Protein AF-W9AJW1-F1 (afdb_monomer)

Organism: NCBI:txid171693

Secondary structure (DSSP, 8-state):
---STTTT-HHHHHHHHHTTT-----HHHHHHHHHHHHHHTTS-HHHHHHTHHHHHHHTTTT-HHHHHH--HHHHHHHHHHSSS---HHHHHHHHHHHHHHHHHHHHHSSHHHHHHGGGTTS------SSGGGS-S--HHHHHHHHHHHHHHHTTS--

Mean predicted aligned error: 4.48 Å

Foldseek 3Di:
DDDCVLPPDPLSVCCVVPPPPDDDLDQQVVLLVVLLVLLPVVHDSVLSSVQSVLVCVLCVSNPLVSLQPDDLVSLVVSLVPTPHDNDSVSSVVSNLLSVLQVLVCVVQVGSSSVLCVLVVVDDDDDDDPDPVVDDPDDPSNVVSVVVSVCSNVVPPDD

Solvent-accessible surface area (backbone atoms only — not comparable to full-atom values): 9382 Å² total; per-residue (Å²): 124,83,82,68,86,39,69,88,45,65,70,43,42,50,42,52,76,74,50,57,94,55,89,78,74,53,45,46,62,52,51,41,49,56,46,49,58,64,59,24,73,97,57,54,63,67,63,45,59,76,25,44,68,34,41,30,66,66,38,65,63,36,37,48,66,64,33,42,68,59,47,74,66,52,48,50,49,40,49,73,76,34,68,50,79,79,43,69,72,59,54,51,45,44,25,54,50,23,47,26,42,55,54,45,21,73,78,52,73,30,51,36,52,59,56,35,61,78,46,77,71,48,87,86,85,80,91,68,88,49,76,91,67,61,72,97,70,48,74,65,59,53,49,53,53,51,50,59,52,40,61,67,59,71,84,79,71,134

Radius of gyration: 16.67 Å; Cα contacts (8 Å, |Δi|>4): 133; chains: 1; bounding box: 53×27×42 Å

Structure (mmCIF, N/CA/C/O backbone):
data_AF-W9AJW1-F1
#
_entry.id   AF-W9AJW1-F1
#
loop_
_atom_site.group_PDB
_atom_site.id
_atom_site.type_symbol
_atom_site.label_atom_id
_atom_site.label_alt_id
_atom_site.label_comp_id
_atom_site.label_asym_id
_atom_site.label_entity_id
_atom_site.label_seq_id
_atom_site.pdbx_PDB_ins_code
_atom_site.Cartn_x
_atom_site.Cartn_y
_atom_site.Cartn_z
_atom_site.occupancy
_atom_site.B_iso_or_equiv
_atom_site.auth_seq_id
_atom_site.auth_comp_id
_atom_site.auth_asym_id
_atom_site.auth_atom_id
_atom_site.pdbx_PDB_model_num
ATOM 1 N N . MET A 1 1 ? 19.820 -4.876 -18.081 1.00 68.31 1 MET A N 1
ATOM 2 C CA . MET A 1 1 ? 20.393 -3.710 -17.372 1.00 68.31 1 MET A CA 1
ATOM 3 C C . MET A 1 1 ? 20.233 -3.952 -15.883 1.00 68.31 1 MET A C 1
ATOM 5 O O . MET A 1 1 ? 19.229 -4.539 -15.508 1.00 68.31 1 MET A O 1
ATOM 9 N N . GLU A 1 2 ? 21.203 -3.559 -15.061 1.00 76.12 2 GLU A N 1
ATOM 10 C CA . GLU A 1 2 ? 21.049 -3.588 -13.601 1.00 76.12 2 GLU A CA 1
ATOM 11 C C . GLU A 1 2 ? 20.429 -2.261 -13.141 1.00 76.12 2 GLU A C 1
ATOM 13 O O . GLU A 1 2 ? 20.837 -1.196 -13.608 1.00 76.12 2 GLU A O 1
ATOM 18 N N . CYS A 1 3 ? 19.412 -2.318 -12.282 1.00 87.06 3 CYS A N 1
ATOM 19 C CA . CYS A 1 3 ? 18.756 -1.132 -11.737 1.00 87.06 3 CYS A CA 1
ATOM 20 C C . CYS A 1 3 ? 19.744 -0.324 -10.883 1.00 87.06 3 CYS A C 1
ATOM 22 O O . CYS A 1 3 ? 20.332 -0.881 -9.956 1.00 87.06 3 CYS A O 1
ATOM 24 N N . SER A 1 4 ? 19.907 0.986 -11.122 1.00 89.44 4 SER A N 1
ATOM 25 C CA . SER A 1 4 ? 20.846 1.791 -10.319 1.00 89.44 4 SER A CA 1
ATOM 26 C C . SER A 1 4 ? 20.235 2.312 -9.012 1.00 89.44 4 SER A C 1
ATOM 28 O O . SER A 1 4 ? 20.948 2.565 -8.037 1.00 89.44 4 SER A O 1
ATOM 30 N N . TRP A 1 5 ? 18.903 2.417 -8.958 1.00 91.06 5 TRP A N 1
ATOM 31 C CA . TRP A 1 5 ? 18.163 3.016 -7.846 1.00 91.06 5 TRP A CA 1
ATOM 32 C C . TRP A 1 5 ? 18.346 2.363 -6.460 1.00 91.06 5 TRP A C 1
ATOM 34 O O . TRP A 1 5 ? 18.221 3.092 -5.471 1.00 91.06 5 TRP A O 1
ATOM 44 N N . PRO A 1 6 ? 18.675 1.059 -6.300 1.00 91.44 6 PRO A N 1
ATOM 45 C CA . PRO A 1 6 ? 18.968 0.508 -4.974 1.00 91.44 6 PRO A CA 1
ATOM 46 C C . PRO A 1 6 ? 20.238 1.118 -4.352 1.00 91.44 6 PRO A C 1
ATOM 48 O O . PRO A 1 6 ? 20.392 1.145 -3.125 1.00 91.44 6 PRO A O 1
ATOM 51 N N . GLY A 1 7 ? 21.152 1.637 -5.184 1.00 90.75 7 GLY A N 1
ATOM 52 C CA . GLY A 1 7 ? 22.387 2.288 -4.756 1.00 90.75 7 GLY A CA 1
ATOM 53 C C . GLY A 1 7 ? 23.251 1.390 -3.865 1.00 90.75 7 GLY A C 1
ATOM 54 O O . GLY A 1 7 ? 23.417 0.201 -4.129 1.00 90.75 7 GLY A O 1
ATOM 55 N N . ASN A 1 8 ? 23.809 1.948 -2.786 1.00 91.38 8 ASN A N 1
ATOM 56 C CA . ASN A 1 8 ? 24.630 1.222 -1.799 1.00 91.38 8 ASN A CA 1
ATOM 57 C C . ASN A 1 8 ? 23.891 0.930 -0.483 1.00 91.38 8 ASN A C 1
ATOM 59 O O . ASN A 1 8 ? 24.494 0.450 0.474 1.00 91.38 8 ASN A O 1
ATOM 63 N N . ASN A 1 9 ? 22.598 1.242 -0.403 1.00 93.81 9 ASN A N 1
ATOM 64 C CA . ASN A 1 9 ? 21.826 1.016 0.809 1.00 93.81 9 ASN A CA 1
ATOM 65 C C . ASN A 1 9 ? 21.422 -0.465 0.888 1.00 93.81 9 ASN A C 1
ATOM 67 O O . ASN A 1 9 ? 20.692 -0.958 0.031 1.00 93.81 9 ASN A O 1
ATOM 71 N N . GLN A 1 10 ? 21.889 -1.172 1.920 1.00 94.88 10 GLN A N 1
ATOM 72 C CA . GLN A 1 10 ? 21.637 -2.607 2.073 1.00 94.88 10 GLN A CA 1
ATOM 73 C C . GLN A 1 10 ? 20.141 -2.942 2.149 1.00 94.88 10 GLN A C 1
ATOM 75 O O . GLN A 1 10 ? 19.710 -3.888 1.499 1.00 94.88 10 GLN A O 1
ATOM 80 N N . LEU A 1 11 ? 19.345 -2.139 2.864 1.00 95.62 11 LEU A N 1
ATOM 81 C CA . LEU A 1 11 ? 17.894 -2.329 2.967 1.00 95.62 11 LEU A CA 1
ATOM 82 C C . LEU A 1 11 ? 17.213 -2.196 1.597 1.00 95.62 11 LEU A C 1
ATOM 84 O O . LEU A 1 11 ? 16.371 -3.013 1.243 1.00 95.62 11 LEU A O 1
ATOM 88 N N . MET A 1 12 ? 17.619 -1.202 0.803 1.00 96.69 12 MET A N 1
ATOM 89 C CA . MET A 1 12 ? 17.100 -1.012 -0.558 1.00 96.69 12 MET A CA 1
ATOM 90 C C . MET A 1 12 ? 17.496 -2.158 -1.494 1.00 96.69 12 MET A C 1
ATOM 92 O O . MET A 1 12 ? 16.683 -2.572 -2.313 1.00 96.69 12 MET A O 1
ATOM 96 N N . ARG A 1 13 ? 18.724 -2.682 -1.376 1.00 96.06 13 ARG A N 1
ATOM 97 C CA . ARG A 1 13 ? 19.192 -3.825 -2.177 1.00 96.06 13 ARG A CA 1
ATOM 98 C C . ARG A 1 13 ? 18.450 -5.112 -1.841 1.00 96.06 13 ARG A C 1
ATOM 100 O O . ARG A 1 13 ? 18.083 -5.835 -2.757 1.00 96.06 13 ARG A O 1
ATOM 107 N N . MET A 1 14 ? 18.222 -5.382 -0.556 1.00 96.12 14 MET A N 1
ATOM 108 C CA . MET A 1 14 ? 17.429 -6.537 -0.126 1.00 96.12 14 MET A CA 1
ATOM 109 C C . MET A 1 14 ? 16.008 -6.443 -0.682 1.00 96.12 14 MET A C 1
ATOM 111 O O . MET A 1 14 ? 15.575 -7.352 -1.377 1.00 96.12 14 MET A O 1
ATOM 115 N N . TYR A 1 15 ? 15.345 -5.296 -0.499 1.00 97.06 15 TYR A N 1
ATOM 116 C CA . TYR A 1 15 ? 14.022 -5.054 -1.077 1.00 97.06 15 TYR A CA 1
ATOM 117 C C . TYR A 1 15 ? 14.008 -5.227 -2.606 1.00 97.06 15 TYR A C 1
ATOM 119 O O . TYR A 1 15 ? 13.143 -5.913 -3.138 1.00 97.06 15 TYR A O 1
ATOM 127 N N . HIS A 1 16 ? 14.980 -4.657 -3.327 1.00 96.25 16 HIS A N 1
ATOM 128 C CA . HIS A 1 16 ? 15.087 -4.817 -4.782 1.00 96.25 16 HIS A CA 1
ATOM 129 C C . HIS A 1 16 ? 15.213 -6.285 -5.209 1.00 96.25 16 HIS A C 1
ATOM 131 O O . HIS A 1 16 ? 14.572 -6.698 -6.167 1.00 96.25 16 HIS A O 1
ATOM 137 N N . ASN A 1 17 ? 16.056 -7.055 -4.521 1.00 94.75 17 ASN A N 1
ATOM 138 C CA . ASN A 1 17 ? 16.390 -8.416 -4.928 1.00 94.75 17 ASN A CA 1
ATOM 139 C C . ASN A 1 17 ? 15.322 -9.444 -4.540 1.00 94.75 17 ASN A C 1
ATOM 141 O O . ASN A 1 17 ? 15.198 -10.462 -5.215 1.00 94.75 17 ASN A O 1
ATOM 145 N N . GLU A 1 18 ? 14.615 -9.213 -3.434 1.00 96.00 18 GLU A N 1
ATOM 146 C CA . GLU A 1 18 ? 13.731 -10.211 -2.821 1.00 96.00 18 GLU A CA 1
ATOM 147 C C . GLU A 1 18 ? 12.243 -9.875 -2.973 1.00 96.00 18 GLU A C 1
ATOM 149 O O . GLU A 1 18 ? 11.413 -10.777 -2.896 1.00 96.00 18 GLU A O 1
ATOM 154 N N . GLU A 1 19 ? 11.892 -8.605 -3.195 1.00 96.69 19 GLU A N 1
ATOM 155 C CA . GLU A 1 19 ? 10.498 -8.144 -3.155 1.00 96.69 19 GLU A CA 1
ATOM 156 C C . GLU A 1 19 ? 10.080 -7.342 -4.395 1.00 96.69 19 GLU A C 1
ATOM 158 O O . GLU A 1 19 ? 8.979 -7.523 -4.918 1.00 96.69 19 GLU A O 1
ATOM 163 N N . TRP A 1 20 ? 10.935 -6.444 -4.890 1.00 95.38 20 TRP A N 1
ATOM 164 C CA . TRP A 1 20 ? 10.562 -5.546 -5.980 1.00 95.38 20 TRP A CA 1
ATOM 165 C C . TRP A 1 20 ? 10.317 -6.310 -7.285 1.00 95.38 20 TRP A C 1
ATOM 167 O O . TRP A 1 20 ? 11.164 -7.066 -7.753 1.00 95.38 20 TRP A O 1
ATOM 177 N N . CYS A 1 21 ? 9.144 -6.086 -7.884 1.00 93.44 21 CYS A N 1
ATOM 178 C CA . CYS A 1 21 ? 8.669 -6.792 -9.078 1.00 93.44 21 CYS A CA 1
ATOM 179 C C . CYS A 1 21 ? 8.546 -8.322 -8.934 1.00 93.44 21 CYS A C 1
ATOM 181 O O . CYS A 1 21 ? 8.363 -8.998 -9.946 1.00 93.44 21 CYS A O 1
ATOM 183 N N . VAL A 1 22 ? 8.572 -8.873 -7.714 1.00 96.12 22 VAL A N 1
ATOM 184 C CA . VAL A 1 22 ? 8.228 -10.279 -7.472 1.00 96.12 22 VAL A CA 1
ATOM 185 C C . VAL A 1 22 ? 6.698 -10.417 -7.452 1.00 96.12 22 VAL A C 1
ATOM 187 O O . VAL A 1 22 ? 6.043 -9.786 -6.619 1.00 96.12 22 VAL A O 1
ATOM 190 N N . PRO A 1 23 ? 6.091 -11.204 -8.363 1.00 96.50 23 PRO A N 1
ATOM 191 C CA . PRO A 1 23 ? 4.646 -11.405 -8.391 1.00 96.50 23 PRO A CA 1
ATOM 192 C C . PRO A 1 23 ? 4.094 -11.935 -7.068 1.00 96.50 23 PRO A C 1
ATOM 194 O O . PRO A 1 23 ? 4.635 -12.873 -6.487 1.00 96.50 23 PRO A O 1
ATOM 197 N N . THR A 1 24 ? 2.969 -11.378 -6.629 1.00 97.00 24 THR A N 1
ATOM 198 C CA . THR A 1 24 ? 2.274 -11.812 -5.415 1.00 97.00 24 THR A CA 1
ATOM 199 C C . THR A 1 24 ? 0.763 -11.734 -5.591 1.00 97.00 24 THR A C 1
ATOM 201 O O . THR A 1 24 ? 0.238 -10.856 -6.284 1.00 97.00 24 THR A O 1
ATOM 204 N N . THR A 1 25 ? 0.059 -12.663 -4.948 1.00 97.25 25 THR A N 1
ATOM 205 C CA . THR A 1 25 ? -1.405 -12.683 -4.860 1.00 97.25 25 THR A CA 1
ATOM 206 C C . THR A 1 25 ? -1.913 -12.518 -3.426 1.00 97.25 25 THR A C 1
ATOM 208 O O . THR A 1 25 ? -3.082 -12.774 -3.153 1.00 97.25 25 THR A O 1
ATOM 211 N N . ASP A 1 26 ? -1.038 -12.128 -2.497 1.00 98.12 26 ASP A N 1
ATOM 212 C CA . ASP A 1 26 ? -1.389 -11.895 -1.097 1.00 98.12 26 ASP A CA 1
ATOM 213 C C . ASP A 1 26 ? -2.002 -10.497 -0.920 1.00 98.12 26 ASP A C 1
ATOM 215 O O . ASP A 1 26 ? -1.305 -9.483 -0.982 1.00 98.12 26 ASP A O 1
ATOM 219 N N . ASP A 1 27 ? -3.316 -10.445 -0.688 1.00 98.00 27 ASP A N 1
ATOM 220 C CA . ASP A 1 27 ? -4.077 -9.208 -0.471 1.00 98.00 27 ASP A CA 1
ATOM 221 C C . ASP A 1 27 ? -3.492 -8.322 0.634 1.00 98.00 27 ASP A C 1
ATOM 223 O O . ASP A 1 27 ? -3.490 -7.096 0.504 1.00 98.00 27 ASP A O 1
ATOM 227 N N . GLN A 1 28 ? -3.007 -8.925 1.721 1.00 98.06 28 GLN A N 1
ATOM 228 C CA . GLN A 1 28 ? -2.513 -8.193 2.881 1.00 98.06 28 GLN A CA 1
ATOM 229 C C . GLN A 1 28 ? -1.160 -7.553 2.575 1.00 98.06 28 GLN A C 1
ATOM 231 O O . GLN A 1 28 ? -0.963 -6.371 2.858 1.00 98.06 28 GLN A O 1
ATOM 236 N N . TYR A 1 29 ? -0.272 -8.288 1.903 1.00 98.31 29 TYR A N 1
ATOM 237 C CA . TYR A 1 29 ? 0.992 -7.741 1.410 1.00 98.31 29 TYR A CA 1
ATOM 238 C C . TYR A 1 29 ? 0.770 -6.642 0.357 1.00 98.31 29 TYR A C 1
ATOM 240 O O . TYR A 1 29 ? 1.400 -5.587 0.404 1.00 98.31 29 TYR A O 1
ATOM 248 N N . ILE A 1 30 ? -0.163 -6.838 -0.579 1.00 98.38 30 ILE A N 1
ATOM 249 C CA . ILE A 1 30 ? -0.504 -5.820 -1.585 1.00 98.38 30 ILE A CA 1
ATOM 250 C C . ILE A 1 30 ? -1.043 -4.551 -0.901 1.00 98.38 30 ILE A C 1
ATOM 252 O O . ILE A 1 30 ? -0.669 -3.436 -1.275 1.00 98.38 30 ILE A O 1
ATOM 256 N N . PHE A 1 31 ? -1.899 -4.695 0.116 1.00 98.50 31 PHE A N 1
ATOM 257 C CA . PHE A 1 31 ? -2.423 -3.570 0.892 1.00 98.50 31 PHE A CA 1
ATOM 258 C C . PHE A 1 31 ? -1.335 -2.853 1.712 1.00 98.50 31 PHE A C 1
ATOM 260 O O . PHE A 1 31 ? -1.318 -1.617 1.769 1.00 98.50 31 PHE A O 1
ATOM 267 N N . GLU A 1 32 ? -0.398 -3.604 2.295 1.00 98.50 32 GLU A N 1
ATOM 268 C CA . GLU A 1 32 ? 0.810 -3.068 2.926 1.00 98.50 32 GLU A CA 1
ATOM 269 C C . GLU A 1 32 ? 1.594 -2.192 1.942 1.00 98.50 32 GLU A C 1
ATOM 271 O O . GLU A 1 32 ? 1.862 -1.022 2.232 1.00 98.50 32 GLU A O 1
ATOM 276 N N . MET A 1 33 ? 1.892 -2.710 0.751 1.00 98.06 33 MET A N 1
ATOM 277 C CA . MET A 1 33 ? 2.651 -1.978 -0.262 1.00 98.06 33 MET A CA 1
ATOM 278 C C . MET A 1 33 ? 1.914 -0.724 -0.738 1.00 98.06 33 MET A C 1
ATOM 280 O O . MET A 1 33 ? 2.502 0.356 -0.737 1.00 98.06 33 MET A O 1
ATOM 284 N N . LEU A 1 34 ? 0.612 -0.813 -1.034 1.00 96.88 34 LEU A N 1
ATOM 285 C CA . LEU A 1 34 ? -0.214 0.351 -1.384 1.00 96.88 34 LEU A CA 1
ATOM 286 C C . LEU A 1 34 ? -0.148 1.445 -0.306 1.00 96.88 34 LEU A C 1
ATOM 288 O O . LEU A 1 34 ? -0.058 2.638 -0.611 1.00 96.88 34 LEU A O 1
ATOM 292 N N . THR A 1 35 ? -0.189 1.040 0.963 1.00 97.25 35 THR A N 1
ATOM 293 C CA . THR A 1 35 ? -0.112 1.958 2.099 1.00 97.25 35 THR A CA 1
ATOM 294 C C . THR A 1 35 ? 1.251 2.644 2.184 1.00 97.25 35 THR A C 1
ATOM 296 O O . THR A 1 35 ? 1.322 3.865 2.363 1.00 97.25 35 THR A O 1
ATOM 299 N N . LEU A 1 36 ? 2.339 1.884 2.048 1.00 97.94 36 LEU A N 1
ATOM 300 C CA . LEU A 1 36 ? 3.701 2.412 2.122 1.00 97.94 36 LEU A CA 1
ATOM 301 C C . LEU A 1 36 ? 4.014 3.348 0.943 1.00 97.94 36 LEU A C 1
ATOM 303 O O . LEU A 1 36 ? 4.576 4.423 1.160 1.00 97.94 36 LEU A O 1
ATOM 307 N N . GLU A 1 37 ? 3.572 3.010 -0.269 1.00 96.00 37 GLU A N 1
ATOM 308 C CA . GLU A 1 37 ? 3.680 3.861 -1.465 1.00 96.00 37 GLU A CA 1
ATOM 309 C C . GLU A 1 37 ? 2.945 5.199 -1.270 1.00 96.00 37 GL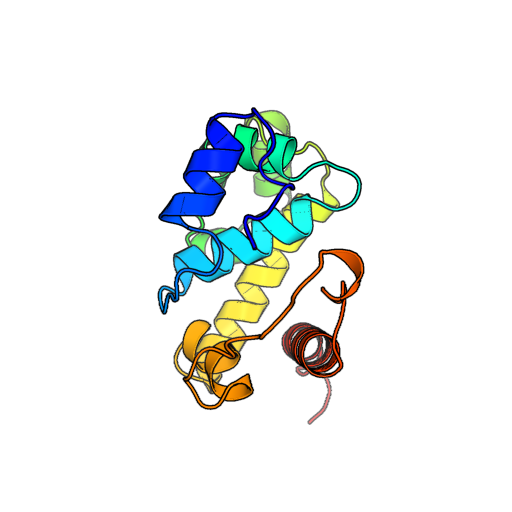U A C 1
ATOM 311 O O . GLU A 1 37 ? 3.500 6.277 -1.498 1.00 96.00 37 GLU A O 1
ATOM 316 N N . GLY A 1 38 ? 1.729 5.175 -0.711 1.00 93.94 38 GLY A N 1
ATOM 317 C CA . GLY A 1 38 ? 1.014 6.402 -0.334 1.00 93.94 38 GLY A CA 1
ATOM 318 C C . GLY A 1 38 ? 1.767 7.238 0.711 1.00 93.94 38 GLY A C 1
ATOM 319 O O . GLY A 1 38 ? 1.760 8.477 0.683 1.00 93.94 38 GLY A O 1
ATOM 320 N N . ALA A 1 39 ? 2.485 6.579 1.621 1.00 94.19 39 ALA A N 1
ATOM 321 C CA . ALA A 1 39 ? 3.295 7.250 2.623 1.00 94.19 39 ALA A CA 1
ATOM 322 C C . ALA A 1 39 ? 4.573 7.890 2.042 1.00 94.19 39 ALA A C 1
ATOM 324 O O . ALA A 1 39 ? 5.085 8.844 2.642 1.00 94.19 39 ALA A O 1
ATOM 325 N N . GLN A 1 40 ? 5.046 7.449 0.871 1.00 94.81 40 GLN A N 1
ATOM 326 C CA . GLN A 1 40 ? 6.247 7.965 0.208 1.00 94.81 40 GLN A CA 1
ATOM 327 C C . GLN A 1 40 ? 6.112 9.414 -0.267 1.00 94.81 40 GLN A C 1
ATOM 329 O O . GLN A 1 40 ? 7.126 10.091 -0.377 1.00 94.81 40 GLN A O 1
ATOM 334 N N . ALA A 1 41 ? 4.907 9.946 -0.503 1.00 91.94 41 ALA A N 1
ATOM 335 C CA . ALA A 1 41 ? 4.738 11.302 -1.042 1.00 91.94 41 ALA A CA 1
ATOM 336 C C . ALA A 1 41 ? 5.578 12.358 -0.279 1.00 91.94 41 ALA A C 1
ATOM 338 O O . ALA A 1 41 ? 5.331 12.621 0.904 1.00 91.94 41 ALA A O 1
ATOM 339 N N . GLY A 1 42 ? 6.579 12.940 -0.953 1.00 92.38 42 GLY A N 1
ATOM 340 C CA . GLY A 1 42 ? 7.527 13.911 -0.384 1.00 92.38 42 GLY A CA 1
ATOM 341 C C . GLY A 1 42 ? 8.720 13.325 0.393 1.00 92.38 42 GLY A C 1
ATOM 342 O O . GLY A 1 42 ? 9.399 14.069 1.094 1.00 92.38 42 GLY A O 1
ATOM 343 N N . LEU A 1 43 ? 8.975 12.017 0.307 1.00 94.50 43 LEU A N 1
ATOM 344 C CA . LEU A 1 43 ? 10.041 11.284 1.001 1.00 94.50 43 LEU A CA 1
ATOM 345 C C . LEU A 1 43 ? 10.746 10.308 0.043 1.00 94.50 43 LEU A C 1
ATOM 347 O O . LEU A 1 43 ? 10.221 9.955 -1.012 1.00 94.50 43 LEU A O 1
ATOM 351 N N . SER A 1 44 ? 11.935 9.833 0.422 1.00 95.50 44 SER A N 1
ATOM 352 C CA . SER A 1 44 ? 12.577 8.716 -0.278 1.00 95.50 44 SER A CA 1
ATOM 353 C C . SER A 1 44 ? 11.959 7.378 0.138 1.00 95.50 44 SER A C 1
ATOM 355 O O . SER A 1 44 ? 11.567 7.197 1.295 1.00 95.50 44 SER A O 1
ATOM 357 N N . TRP A 1 45 ? 11.951 6.401 -0.773 1.00 96.44 45 TRP A N 1
ATOM 358 C CA . TRP A 1 45 ? 11.509 5.037 -0.462 1.00 96.44 45 TRP A CA 1
ATOM 359 C C . TRP A 1 45 ? 12.319 4.404 0.680 1.00 96.44 45 TRP A C 1
ATOM 361 O O . TRP A 1 45 ? 11.762 3.756 1.558 1.00 96.44 45 TRP A O 1
ATOM 371 N N . SER A 1 46 ? 13.621 4.699 0.763 1.00 96.62 46 SER A N 1
ATOM 372 C CA . SER A 1 46 ? 14.484 4.246 1.862 1.00 9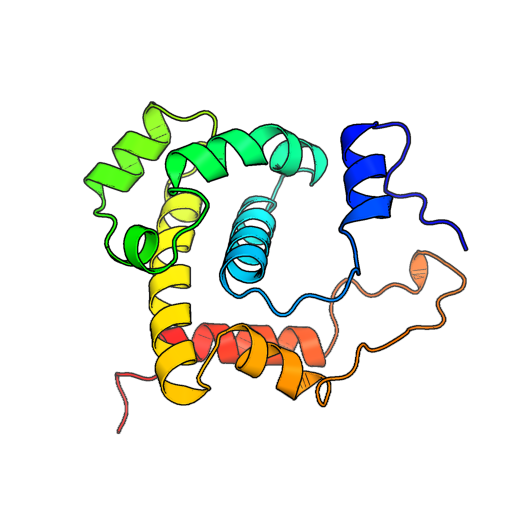6.62 46 SER A CA 1
ATOM 373 C C . SER A 1 46 ? 14.012 4.716 3.245 1.00 96.62 46 SER A C 1
ATOM 375 O O . SER A 1 46 ? 14.108 3.958 4.210 1.00 96.62 46 SER A O 1
ATOM 377 N N . ILE A 1 47 ? 13.463 5.935 3.356 1.00 96.38 47 ILE A N 1
ATOM 378 C CA . ILE A 1 47 ? 12.875 6.434 4.607 1.00 96.38 47 ILE A CA 1
ATOM 379 C C . ILE A 1 47 ? 11.611 5.642 4.944 1.00 96.38 47 ILE A C 1
ATOM 381 O O . ILE A 1 47 ? 11.418 5.277 6.104 1.00 96.38 47 ILE A O 1
ATOM 385 N N . VAL A 1 48 ? 10.767 5.351 3.952 1.00 97.56 48 VAL A N 1
ATOM 386 C CA . VAL A 1 48 ? 9.537 4.572 4.148 1.00 97.56 48 VAL A CA 1
ATOM 387 C C . VAL A 1 48 ? 9.866 3.143 4.580 1.00 97.56 48 VAL A C 1
ATOM 389 O O . VAL A 1 48 ? 9.392 2.711 5.630 1.00 97.56 48 VAL A O 1
ATOM 392 N N . LEU A 1 49 ? 10.750 2.451 3.853 1.00 97.31 49 LEU A N 1
ATOM 393 C CA . LEU A 1 49 ? 11.194 1.096 4.188 1.00 97.31 49 LEU A CA 1
ATOM 394 C C . LEU A 1 49 ? 11.809 1.017 5.587 1.00 97.31 49 LEU A C 1
ATOM 396 O O . LEU A 1 49 ? 11.492 0.097 6.335 1.00 97.31 49 LEU A O 1
ATOM 400 N N . SER A 1 50 ? 12.614 2.007 5.995 1.00 97.50 50 SER A N 1
ATOM 401 C CA . SER A 1 50 ? 13.192 2.041 7.351 1.00 97.50 50 SER A CA 1
ATOM 402 C C . SER A 1 50 ? 12.141 2.074 8.473 1.00 97.50 50 SER A C 1
ATOM 404 O O . SER A 1 50 ? 12.447 1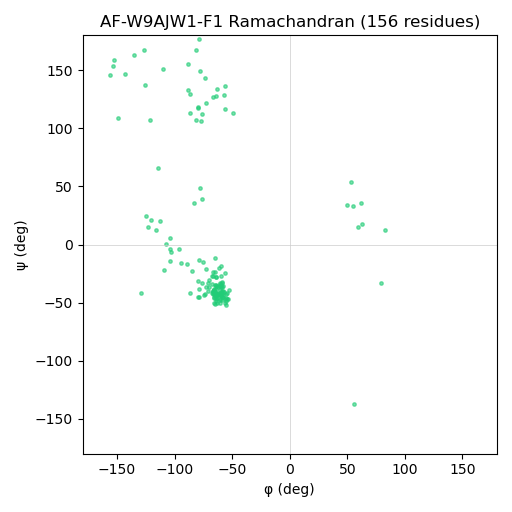.766 9.623 1.00 97.50 50 SER A O 1
ATOM 406 N N . LYS A 1 51 ? 10.896 2.447 8.149 1.00 97.94 51 LYS A N 1
ATOM 407 C CA . LYS A 1 51 ? 9.762 2.520 9.077 1.00 97.94 51 LYS A CA 1
ATOM 408 C C . LYS A 1 51 ? 8.776 1.366 8.915 1.00 97.94 51 LYS A C 1
ATOM 410 O O . LYS A 1 51 ? 7.832 1.297 9.699 1.00 97.94 51 LYS A O 1
ATOM 415 N N . ARG A 1 52 ? 8.971 0.471 7.944 1.00 98.38 52 ARG A N 1
ATOM 416 C CA . ARG A 1 52 ? 8.027 -0.601 7.600 1.00 98.38 52 ARG A CA 1
ATOM 417 C C . ARG A 1 52 ? 7.641 -1.457 8.806 1.00 98.38 52 ARG A C 1
ATOM 419 O O . ARG A 1 52 ? 6.459 -1.603 9.082 1.00 98.38 52 ARG A O 1
ATOM 426 N N . GLU A 1 53 ? 8.614 -1.891 9.605 1.00 98.31 53 GLU A N 1
ATOM 427 C CA . GLU A 1 53 ? 8.359 -2.666 10.831 1.00 98.31 53 GLU A CA 1
ATOM 428 C C . GLU A 1 53 ? 7.494 -1.893 11.850 1.00 98.31 53 GLU A C 1
ATOM 430 O O . GLU A 1 53 ? 6.644 -2.458 12.539 1.00 98.31 53 GLU A O 1
ATOM 435 N N . ALA A 1 54 ? 7.668 -0.571 11.942 1.00 98.50 54 ALA A N 1
ATOM 436 C CA . ALA A 1 54 ? 6.849 0.263 12.817 1.00 98.50 54 ALA A CA 1
ATOM 437 C C . ALA A 1 54 ? 5.404 0.378 12.309 1.00 98.50 54 ALA A C 1
ATOM 439 O O . ALA A 1 54 ? 4.485 0.393 13.125 1.00 98.50 54 ALA A O 1
ATOM 440 N N . TYR A 1 55 ? 5.203 0.430 10.987 1.00 98.56 55 TYR A N 1
ATOM 441 C CA . TYR A 1 55 ? 3.871 0.350 10.386 1.00 98.56 55 TYR A CA 1
ATOM 442 C C . TYR A 1 55 ? 3.230 -1.019 10.623 1.00 98.56 55 TYR A C 1
ATOM 444 O O . TYR A 1 55 ? 2.085 -1.068 11.057 1.00 98.56 55 TYR A O 1
ATOM 452 N N . GLN A 1 56 ? 3.972 -2.113 10.430 1.00 98.62 56 GLN A N 1
ATOM 453 C CA . GLN A 1 56 ? 3.487 -3.469 10.705 1.00 98.62 56 GLN A CA 1
ATOM 454 C C . GLN A 1 56 ? 2.984 -3.587 12.149 1.00 98.62 56 GLN 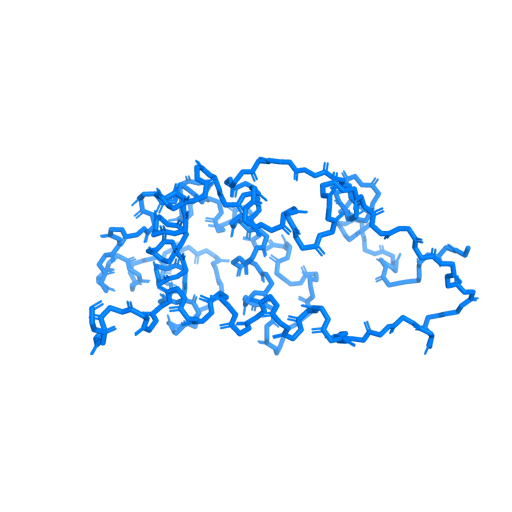A C 1
ATOM 456 O O . GLN A 1 56 ? 1.863 -4.024 12.379 1.00 98.62 56 GLN A O 1
ATOM 461 N N . LYS A 1 57 ? 3.740 -3.087 13.132 1.00 98.62 57 LYS A N 1
ATOM 462 C CA . LYS A 1 57 ? 3.284 -3.058 14.533 1.00 98.62 57 LYS A CA 1
ATOM 463 C C . LYS A 1 57 ? 2.053 -2.169 14.736 1.00 98.62 57 LYS A C 1
ATOM 465 O O . LYS A 1 57 ? 1.114 -2.583 15.405 1.00 98.62 57 LYS A O 1
ATOM 470 N N . ALA A 1 58 ? 2.046 -0.966 14.159 1.00 98.44 58 ALA A N 1
ATOM 471 C CA . ALA A 1 58 ? 0.957 0.001 14.319 1.00 98.44 58 ALA A CA 1
ATOM 472 C C . ALA A 1 58 ? -0.378 -0.472 13.727 1.00 98.44 58 ALA A C 1
ATOM 474 O O . ALA A 1 58 ? -1.437 -0.162 14.264 1.00 98.44 58 ALA A O 1
ATOM 475 N N . PHE A 1 59 ? -0.313 -1.205 12.618 1.00 98.56 59 PHE A N 1
ATOM 476 C CA . PHE A 1 59 ? -1.465 -1.600 11.812 1.00 98.56 59 PHE A CA 1
ATOM 477 C C . PHE A 1 59 ? -1.732 -3.106 11.854 1.00 98.56 59 PHE A C 1
ATOM 479 O O . PHE A 1 59 ? -2.391 -3.632 10.965 1.00 98.56 59 PHE A O 1
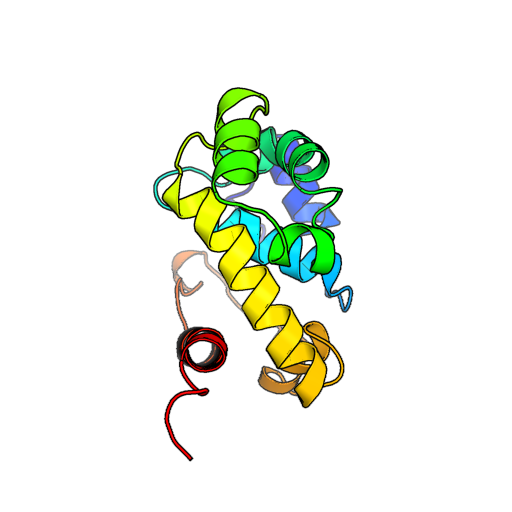ATOM 486 N N . HIS A 1 60 ? -1.215 -3.810 12.868 1.00 98.25 60 HIS A N 1
ATOM 487 C CA . HIS A 1 60 ? -1.436 -5.247 13.069 1.00 98.25 60 HIS A CA 1
ATOM 488 C C . HIS A 1 60 ? -1.080 -6.074 11.819 1.00 98.25 60 HIS A C 1
ATOM 490 O O . HIS A 1 60 ? -1.887 -6.829 11.288 1.00 98.25 60 HIS A O 1
ATOM 496 N N . ASN A 1 61 ? 0.146 -5.887 11.330 1.00 98.19 61 ASN A N 1
ATOM 497 C CA . ASN A 1 61 ? 0.665 -6.412 10.066 1.00 98.19 61 ASN A CA 1
ATOM 498 C C . ASN A 1 61 ? -0.196 -6.032 8.856 1.00 98.19 61 ASN A C 1
ATOM 500 O O . ASN A 1 61 ? -0.294 -6.804 7.913 1.00 98.19 61 ASN A O 1
ATOM 504 N N . PHE A 1 62 ? -0.815 -4.850 8.884 1.00 98.56 62 PHE A N 1
ATOM 505 C CA . PHE A 1 62 ? -1.740 -4.377 7.853 1.00 98.56 62 PHE A CA 1
ATOM 506 C C . PHE A 1 62 ? -2.990 -5.253 7.699 1.00 98.56 62 PHE A C 1
ATOM 508 O O . PHE A 1 62 ? -3.507 -5.407 6.595 1.00 98.56 62 PHE A O 1
ATOM 515 N N . ASP A 1 63 ? -3.510 -5.809 8.799 1.00 98.56 63 ASP A N 1
ATOM 516 C CA . ASP A 1 63 ? -4.812 -6.479 8.774 1.00 98.56 63 ASP A CA 1
ATOM 517 C C . ASP A 1 63 ? -5.880 -5.500 8.256 1.00 98.56 63 ASP A C 1
ATOM 519 O O . ASP A 1 63 ? -6.147 -4.450 8.850 1.00 98.56 63 ASP A O 1
ATOM 523 N N . ILE A 1 64 ? -6.465 -5.835 7.104 1.00 98.44 64 ILE A N 1
ATOM 524 C CA . ILE A 1 64 ? -7.363 -4.945 6.362 1.00 98.44 64 ILE A CA 1
ATOM 525 C C . ILE A 1 64 ? -8.617 -4.618 7.187 1.00 98.44 64 ILE A C 1
ATOM 527 O O . ILE A 1 64 ? -9.091 -3.484 7.149 1.00 98.44 64 ILE A O 1
ATOM 531 N N . ARG A 1 65 ? -9.156 -5.569 7.962 1.00 98.12 65 ARG A N 1
ATOM 532 C CA . ARG A 1 65 ? -10.362 -5.333 8.777 1.00 98.12 65 ARG A CA 1
ATOM 533 C C . ARG A 1 65 ? -10.047 -4.475 9.995 1.00 98.12 65 ARG A C 1
ATOM 535 O O . ARG A 1 65 ? -10.764 -3.527 10.284 1.00 98.12 65 ARG A O 1
ATOM 542 N N . PHE A 1 66 ? -8.940 -4.756 10.673 1.00 98.69 66 PHE A N 1
ATOM 543 C CA . PHE A 1 66 ? -8.445 -3.916 11.756 1.00 98.69 66 PHE A CA 1
ATOM 544 C C . PHE A 1 66 ? -8.263 -2.474 11.276 1.00 98.69 66 PHE A C 1
ATOM 546 O O . PHE A 1 66 ? -8.763 -1.542 11.900 1.00 98.69 66 PHE A O 1
ATOM 553 N N . CYS A 1 67 ? -7.606 -2.289 10.127 1.00 98.62 67 CYS A N 1
ATOM 554 C CA . CYS A 1 67 ? -7.359 -0.968 9.564 1.00 98.62 67 CYS A CA 1
ATOM 555 C C . CYS A 1 67 ? -8.649 -0.237 9.165 1.00 98.62 67 CYS A C 1
ATOM 557 O O . CYS A 1 67 ? -8.711 0.985 9.315 1.00 98.62 67 CYS A O 1
ATOM 559 N N . SER A 1 68 ? -9.674 -0.946 8.673 1.00 98.25 68 SER A N 1
ATOM 560 C CA . SER A 1 68 ? -10.946 -0.323 8.280 1.00 98.25 68 SER A CA 1
ATOM 561 C C . SER A 1 68 ? -11.735 0.243 9.456 1.00 98.25 68 SER A C 1
ATOM 563 O O . SER A 1 68 ? -12.491 1.203 9.270 1.00 98.25 68 SER A O 1
ATOM 565 N N . ASP A 1 69 ? -11.533 -0.332 10.641 1.00 98.50 69 ASP A N 1
ATOM 566 C CA . ASP A 1 69 ? -12.310 -0.050 11.849 1.00 98.50 69 ASP A CA 1
ATOM 567 C C . ASP A 1 69 ? -11.634 0.983 12.769 1.00 98.50 69 ASP A C 1
ATOM 569 O O . ASP A 1 69 ? -12.222 1.404 13.766 1.00 98.50 69 ASP A O 1
ATOM 573 N N . LEU A 1 70 ? -10.421 1.439 12.427 1.00 98.56 70 LEU A N 1
ATOM 574 C CA . LEU A 1 70 ? -9.679 2.431 13.209 1.00 98.56 70 LEU A CA 1
ATOM 575 C C . LEU A 1 70 ? -10.472 3.732 13.388 1.00 98.56 70 LEU A C 1
ATOM 577 O O . LEU A 1 70 ? -10.906 4.383 12.434 1.00 98.56 70 LEU A O 1
ATOM 581 N N . THR A 1 71 ? -10.596 4.195 14.624 1.00 98.50 71 THR A N 1
ATOM 582 C CA . THR A 1 71 ? -11.189 5.502 14.916 1.00 98.50 71 THR A CA 1
ATOM 583 C C . THR A 1 71 ? -10.169 6.626 14.730 1.00 98.50 71 THR A C 1
ATOM 585 O O . THR A 1 71 ? -8.963 6.400 14.627 1.00 98.50 71 THR A O 1
ATOM 588 N N . ASP A 1 72 ? -10.630 7.879 14.712 1.00 98.25 72 ASP A N 1
ATOM 589 C CA . ASP A 1 72 ? -9.711 9.026 14.693 1.00 98.25 72 ASP A CA 1
ATOM 590 C C . ASP A 1 72 ? -8.802 9.052 15.929 1.00 98.25 72 ASP A C 1
ATOM 592 O O . ASP A 1 72 ? -7.634 9.425 15.824 1.00 98.25 72 ASP A O 1
ATOM 596 N N . ASN A 1 73 ? -9.307 8.596 17.080 1.00 98.50 73 ASN A N 1
ATOM 597 C CA . ASN A 1 73 ? -8.514 8.480 18.299 1.00 98.50 73 ASN A CA 1
ATOM 598 C C . ASN A 1 73 ? -7.424 7.406 18.164 1.00 98.50 73 ASN A C 1
ATOM 600 O O . ASN A 1 73 ? -6.289 7.644 18.571 1.00 98.50 73 ASN A O 1
ATOM 604 N N . ASP A 1 74 ? -7.725 6.269 17.531 1.00 98.56 74 ASP A N 1
ATOM 605 C CA . ASP A 1 74 ? -6.724 5.228 17.265 1.00 98.56 74 ASP A CA 1
ATOM 606 C C . ASP A 1 74 ? -5.640 5.732 16.312 1.00 98.56 74 ASP A C 1
ATOM 608 O O . ASP A 1 74 ? -4.454 5.516 16.552 1.00 98.56 74 ASP A O 1
ATOM 612 N N . LEU A 1 75 ? -6.017 6.478 15.268 1.00 98.56 75 LEU A N 1
ATOM 613 C CA . LEU A 1 75 ? -5.062 7.079 14.333 1.00 98.56 75 LEU A CA 1
ATOM 614 C C . LEU A 1 75 ? -4.181 8.140 15.002 1.00 98.56 75 LEU A C 1
ATOM 616 O O . LEU A 1 75 ? -2.982 8.202 14.722 1.00 98.56 75 LEU A O 1
ATOM 620 N N . MET A 1 76 ? -4.737 8.959 15.902 1.00 98.25 76 MET A N 1
ATOM 621 C CA . MET A 1 76 ? -3.944 9.880 16.724 1.00 98.25 76 MET A CA 1
ATOM 622 C C . MET A 1 76 ? -3.005 9.116 17.661 1.00 98.25 76 MET A C 1
ATOM 624 O O . MET A 1 76 ? -1.826 9.448 17.748 1.00 98.25 76 MET A O 1
ATOM 628 N N . ASN A 1 77 ? -3.484 8.051 18.302 1.00 98.31 77 ASN A N 1
ATOM 629 C CA . ASN A 1 77 ? -2.669 7.202 19.164 1.00 98.31 77 ASN A CA 1
ATOM 630 C C . ASN A 1 77 ? -1.518 6.535 18.391 1.00 98.31 77 ASN A C 1
ATOM 632 O O . ASN A 1 77 ? -0.376 6.543 18.853 1.00 98.31 77 ASN A O 1
ATOM 636 N N . ILE A 1 78 ? -1.788 6.021 17.187 1.00 98.50 78 ILE A N 1
ATOM 637 C CA . ILE A 1 78 ? -0.774 5.477 16.277 1.00 98.50 78 ILE A CA 1
ATOM 638 C C . ILE A 1 78 ? 0.243 6.560 15.914 1.00 98.50 78 ILE A C 1
ATOM 640 O O . ILE A 1 78 ? 1.456 6.341 16.011 1.00 98.50 78 ILE A O 1
ATOM 644 N N . LYS A 1 79 ? -0.253 7.747 15.534 1.00 98.12 79 LYS A N 1
ATOM 645 C CA . LYS A 1 79 ? 0.583 8.899 15.204 1.00 98.12 79 LYS A CA 1
ATOM 646 C C . LYS A 1 79 ? 1.519 9.240 16.347 1.00 98.12 79 LYS A C 1
ATOM 648 O O . LYS A 1 79 ? 2.668 9.524 16.058 1.00 98.12 79 LYS A O 1
ATOM 653 N N . GLU A 1 80 ? 1.093 9.232 17.602 1.00 98.12 80 GLU A N 1
ATOM 654 C CA . GLU A 1 80 ? 1.969 9.616 18.712 1.00 98.12 80 GLU A CA 1
ATOM 655 C C . GLU A 1 80 ? 2.932 8.488 19.104 1.00 98.12 80 GLU A C 1
ATOM 657 O O . GLU A 1 80 ? 4.141 8.716 19.187 1.00 98.12 80 GLU A O 1
ATOM 662 N N . ASN A 1 81 ? 2.444 7.252 19.214 1.00 98.19 81 ASN A N 1
ATOM 663 C CA . ASN A 1 81 ? 3.175 6.179 19.893 1.00 98.19 81 ASN A CA 1
ATOM 664 C C . ASN A 1 81 ? 4.036 5.285 18.990 1.00 98.19 81 ASN A C 1
ATOM 666 O O . ASN A 1 81 ? 4.925 4.600 19.490 1.00 98.19 81 ASN A O 1
ATOM 670 N N . TYR A 1 82 ? 3.834 5.299 17.669 1.00 98.25 82 TYR A N 1
ATOM 671 C CA . TYR A 1 82 ? 4.600 4.453 16.745 1.00 98.25 82 TYR A CA 1
ATOM 672 C C . TYR A 1 82 ? 5.564 5.268 15.888 1.00 98.25 82 TYR A C 1
ATOM 674 O O . TYR A 1 82 ? 5.302 6.424 15.548 1.00 98.25 82 TYR A O 1
ATOM 682 N N . ASN A 1 83 ? 6.677 4.662 15.466 1.00 97.81 83 ASN A N 1
ATOM 683 C CA . ASN A 1 83 ? 7.678 5.299 14.599 1.00 97.81 83 ASN A CA 1
ATOM 684 C C . ASN A 1 83 ? 7.242 5.386 13.115 1.00 97.81 83 ASN A C 1
ATOM 686 O O . ASN A 1 83 ? 8.046 5.221 12.196 1.00 97.81 83 ASN A O 1
ATOM 690 N N . VAL A 1 84 ? 5.964 5.670 12.872 1.00 97.94 84 VAL A N 1
ATOM 691 C CA . VAL A 1 84 ? 5.388 5.907 11.542 1.00 97.94 84 VAL A CA 1
ATOM 692 C C . VAL A 1 84 ? 5.692 7.327 11.051 1.00 97.94 84 VAL A C 1
ATOM 694 O O . VAL A 1 84 ? 6.310 8.138 11.750 1.00 97.94 84 VAL A O 1
ATOM 697 N N . ILE A 1 85 ? 5.279 7.653 9.825 1.00 97.06 85 ILE A N 1
ATOM 698 C CA . ILE A 1 85 ? 5.343 9.033 9.330 1.00 97.06 85 ILE A CA 1
ATOM 699 C C . ILE A 1 85 ? 4.257 9.840 10.046 1.00 97.06 85 ILE A C 1
ATOM 701 O O . ILE A 1 85 ? 3.076 9.508 9.975 1.00 97.06 85 ILE A O 1
ATOM 705 N N . LYS A 1 86 ? 4.656 10.910 10.742 1.00 96.38 86 LYS A N 1
ATOM 706 C CA . LYS A 1 86 ? 3.806 11.695 11.654 1.00 96.38 86 LYS A CA 1
ATOM 707 C C . LYS A 1 86 ? 2.856 12.656 10.918 1.00 96.38 86 LYS A C 1
ATOM 709 O O . LYS A 1 86 ? 2.767 13.832 11.257 1.00 96.38 86 LYS A O 1
ATOM 714 N N . HIS A 1 87 ? 2.148 12.163 9.905 1.00 95.94 87 HIS A N 1
ATOM 715 C CA . HIS A 1 87 ? 1.237 12.939 9.066 1.00 95.94 87 HIS A CA 1
ATOM 716 C C . HIS A 1 87 ? -0.174 12.352 9.127 1.00 95.94 87 HIS A C 1
ATOM 718 O O . HIS A 1 87 ? -0.438 11.302 8.542 1.00 95.94 87 HIS A O 1
ATOM 724 N N . LEU A 1 88 ? -1.094 13.036 9.814 1.00 95.69 88 LEU A N 1
ATOM 725 C CA . LEU A 1 88 ? -2.414 12.478 10.125 1.00 95.69 88 LEU A CA 1
ATOM 726 C C . LEU A 1 88 ? -3.203 12.081 8.870 1.00 95.69 88 LEU A C 1
ATOM 728 O O . LEU A 1 88 ? -3.747 10.985 8.838 1.00 95.69 88 LEU A O 1
ATOM 732 N N . ALA A 1 89 ? -3.175 12.889 7.805 1.00 95.50 89 ALA A N 1
ATOM 733 C CA . ALA A 1 89 ? -3.899 12.548 6.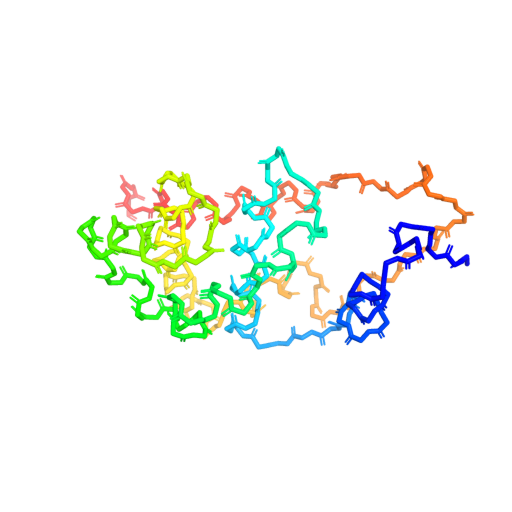578 1.00 95.50 89 ALA A CA 1
ATOM 734 C C . ALA A 1 89 ? -3.365 11.272 5.893 1.00 95.50 89 ALA A C 1
ATOM 736 O O . ALA A 1 89 ? -4.131 10.556 5.259 1.00 95.50 89 ALA A O 1
ATOM 737 N N . LYS A 1 90 ? -2.072 10.941 6.065 1.00 94.19 90 LYS A N 1
ATOM 738 C CA . LYS A 1 90 ? -1.498 9.687 5.538 1.00 94.19 90 LYS A CA 1
ATOM 739 C C . LYS A 1 90 ? -1.980 8.485 6.354 1.00 94.19 90 LYS A C 1
ATOM 741 O O . LYS A 1 90 ? -2.259 7.430 5.802 1.00 94.19 90 LYS A O 1
ATOM 746 N N . LEU A 1 91 ? -2.139 8.653 7.666 1.00 97.12 91 LEU A N 1
ATOM 747 C CA . LEU A 1 91 ? -2.689 7.609 8.534 1.00 97.12 91 LEU A CA 1
ATOM 748 C C . LEU A 1 91 ? -4.191 7.415 8.281 1.00 97.12 91 LEU A C 1
ATOM 750 O O . LEU A 1 91 ? -4.659 6.286 8.190 1.00 97.12 91 LEU A O 1
ATOM 754 N N . GLN A 1 92 ? -4.933 8.504 8.069 1.00 97.50 92 GLN A N 1
ATOM 755 C CA . GLN A 1 92 ? -6.336 8.451 7.651 1.00 97.50 92 GLN A CA 1
ATOM 756 C C . GLN A 1 92 ? -6.507 7.733 6.310 1.00 97.50 92 GLN A C 1
ATOM 758 O O . GLN A 1 92 ? -7.459 6.966 6.171 1.00 97.50 92 GLN A O 1
ATOM 763 N N . SER A 1 93 ? -5.570 7.904 5.363 1.00 96.12 93 SER A N 1
ATOM 764 C CA . SER A 1 93 ? -5.630 7.159 4.101 1.00 96.12 93 SER A CA 1
ATOM 765 C C . SER A 1 93 ? -5.478 5.648 4.273 1.00 96.12 93 SER A C 1
ATOM 767 O O . SER A 1 93 ? -6.058 4.908 3.491 1.00 96.12 93 SER A O 1
ATOM 769 N N . VAL A 1 94 ? -4.785 5.160 5.313 1.00 97.62 94 VAL A N 1
ATOM 770 C CA . VAL A 1 94 ? -4.708 3.710 5.590 1.00 97.62 94 VAL A CA 1
ATOM 771 C C . VAL A 1 94 ? -6.102 3.147 5.855 1.00 97.62 94 VAL A C 1
ATOM 773 O O . VAL A 1 94 ? -6.501 2.154 5.252 1.00 97.62 94 VAL A O 1
ATOM 776 N N . ARG A 1 95 ? -6.878 3.836 6.699 1.00 98.06 95 ARG A N 1
ATOM 777 C CA . ARG A 1 95 ? -8.260 3.461 7.010 1.00 98.06 95 ARG A CA 1
ATOM 778 C C . ARG A 1 95 ? -9.170 3.526 5.787 1.00 98.06 95 ARG A C 1
ATOM 780 O O . ARG A 1 95 ? -9.890 2.566 5.524 1.00 98.06 95 ARG A O 1
ATOM 787 N N . SER A 1 96 ? -9.157 4.632 5.038 1.00 96.50 96 SER A N 1
ATOM 788 C CA . SER A 1 96 ? -10.023 4.760 3.855 1.00 96.50 96 SER A CA 1
ATOM 789 C C . SER A 1 96 ? -9.661 3.738 2.774 1.00 96.50 96 SER A C 1
ATOM 791 O O . SER A 1 96 ? -10.550 3.138 2.175 1.00 96.50 96 SER A O 1
ATOM 793 N N . ASN A 1 97 ? -8.367 3.465 2.578 1.00 96.62 97 ASN A N 1
ATOM 794 C CA . ASN A 1 97 ? -7.907 2.433 1.653 1.00 96.62 97 ASN A CA 1
ATOM 795 C C . ASN A 1 97 ? -8.375 1.044 2.101 1.00 96.62 97 ASN A C 1
ATOM 797 O O . ASN A 1 97 ? -8.880 0.291 1.278 1.00 96.62 97 ASN A O 1
ATOM 801 N N . ALA A 1 98 ? -8.281 0.716 3.393 1.00 98.00 98 ALA A N 1
ATOM 802 C CA . ALA A 1 98 ? -8.774 -0.554 3.925 1.00 98.00 98 ALA A CA 1
ATOM 803 C C . ALA A 1 98 ? -10.284 -0.733 3.688 1.00 98.00 98 ALA A C 1
ATOM 805 O O . ALA A 1 98 ? -10.737 -1.787 3.239 1.00 98.00 98 ALA A O 1
ATOM 806 N N . GLN A 1 99 ? -11.070 0.323 3.913 1.00 96.94 99 GLN A N 1
ATOM 807 C CA . GLN A 1 99 ? -12.509 0.326 3.636 1.00 96.94 99 GLN A CA 1
ATOM 808 C C . GLN A 1 99 ? -12.810 0.121 2.143 1.00 96.94 99 GLN A C 1
ATOM 810 O O . GLN A 1 99 ? -13.718 -0.639 1.800 1.00 96.94 99 GLN A O 1
ATOM 815 N N . ALA A 1 100 ? -12.048 0.762 1.252 1.00 95.69 100 ALA A N 1
ATOM 816 C CA . ALA A 1 100 ? -12.168 0.567 -0.191 1.00 95.69 100 ALA A CA 1
ATOM 817 C C . ALA A 1 100 ? -11.789 -0.863 -0.608 1.00 95.69 100 ALA A C 1
ATOM 819 O O . ALA A 1 100 ? -12.524 -1.489 -1.371 1.00 95.69 100 ALA A O 1
ATOM 820 N N . VAL A 1 101 ? -10.708 -1.416 -0.051 1.00 96.50 101 VAL A N 1
ATOM 821 C CA . VAL A 1 101 ? -10.285 -2.799 -0.298 1.00 96.50 101 VAL A CA 1
ATOM 822 C C . VAL A 1 101 ? -11.379 -3.784 0.110 1.00 96.50 101 VAL A C 1
ATOM 824 O O . VAL A 1 101 ? -11.731 -4.641 -0.688 1.00 96.50 101 VAL A O 1
ATOM 827 N N . ILE A 1 102 ? -12.018 -3.620 1.274 1.00 96.62 102 ILE A N 1
ATOM 828 C CA . ILE A 1 102 ? -13.142 -4.483 1.683 1.00 96.62 102 ILE A CA 1
ATOM 829 C C . ILE A 1 102 ? -14.297 -4.438 0.674 1.00 96.62 102 ILE A C 1
ATOM 831 O O . ILE A 1 102 ? -14.912 -5.471 0.402 1.00 96.62 102 ILE A O 1
ATOM 835 N N . LYS A 1 103 ? -14.621 -3.260 0.122 1.00 95.38 103 LYS A N 1
ATOM 836 C CA . LYS A 1 103 ? -15.657 -3.136 -0.919 1.00 95.38 103 LYS A CA 1
ATOM 837 C C . LYS A 1 103 ? -15.247 -3.885 -2.190 1.00 95.38 103 LYS A C 1
ATOM 839 O O . LYS A 1 103 ? -16.039 -4.669 -2.699 1.00 95.38 103 LYS A O 1
ATOM 844 N N . ILE A 1 104 ? -14.007 -3.701 -2.642 1.00 94.69 104 ILE A N 1
ATOM 845 C CA . ILE A 1 104 ? -13.441 -4.391 -3.809 1.00 94.69 104 ILE A CA 1
ATOM 846 C C . ILE A 1 104 ? -13.467 -5.911 -3.606 1.00 94.69 104 ILE A C 1
ATOM 848 O O . ILE A 1 104 ? -13.958 -6.637 -4.465 1.00 94.69 104 ILE A O 1
ATOM 852 N N . THR A 1 105 ? -13.021 -6.406 -2.451 1.00 94.94 105 THR A N 1
ATOM 853 C CA . THR A 1 105 ? -13.020 -7.836 -2.116 1.00 94.94 105 THR A CA 1
ATOM 854 C C . THR A 1 105 ? -14.427 -8.443 -2.169 1.00 94.94 105 THR A C 1
ATOM 856 O O . THR A 1 105 ? -14.571 -9.596 -2.564 1.00 94.94 105 THR A O 1
ATOM 859 N N . LYS A 1 106 ? -15.486 -7.692 -1.832 1.00 94.56 106 LYS A N 1
ATOM 860 C CA . LYS A 1 106 ? -16.874 -8.182 -1.9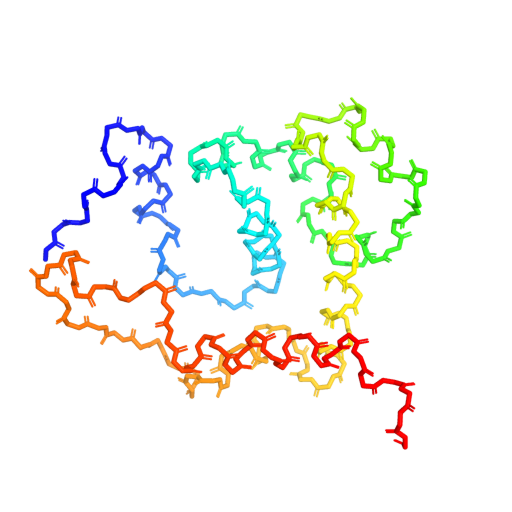57 1.00 94.56 106 LYS A CA 1
ATOM 861 C C . LYS A 1 106 ? -17.308 -8.392 -3.410 1.00 94.56 106 LYS A C 1
ATOM 863 O O . LYS A 1 106 ? -18.094 -9.297 -3.664 1.00 94.56 106 LYS A O 1
ATOM 868 N N . GLU A 1 107 ? -16.828 -7.565 -4.334 1.00 92.69 107 GLU A N 1
ATOM 869 C CA . GLU A 1 107 ? -17.192 -7.629 -5.755 1.00 92.69 107 GLU A CA 1
ATOM 870 C C . GLU A 1 107 ? -16.302 -8.607 -6.538 1.00 92.69 107 GLU A C 1
ATOM 872 O O . GLU A 1 107 ? -16.794 -9.384 -7.352 1.00 92.69 107 GLU A O 1
ATOM 877 N N . PHE A 1 108 ? -14.996 -8.607 -6.263 1.00 94.12 108 PHE A N 1
ATOM 878 C CA . PHE A 1 108 ? -13.985 -9.338 -7.039 1.00 94.12 108 PHE A CA 1
ATOM 879 C C . PHE A 1 108 ? -13.424 -10.576 -6.322 1.00 94.12 108 PHE A C 1
ATOM 881 O O . PHE A 1 108 ? -12.551 -11.271 -6.849 1.00 94.12 108 PHE A O 1
ATOM 888 N N . GLY A 1 109 ? -13.897 -10.859 -5.108 1.00 95.50 109 GLY A N 1
ATOM 889 C CA . GLY A 1 109 ? -13.455 -11.973 -4.267 1.00 95.50 109 GLY A CA 1
ATOM 890 C C . GLY A 1 109 ? -12.141 -11.720 -3.520 1.00 95.50 109 GLY A C 1
ATOM 891 O O . GLY A 1 109 ? -11.994 -12.193 -2.397 1.00 95.50 109 GLY A O 1
ATOM 892 N N . SER A 1 110 ? -11.210 -10.957 -4.099 1.00 97.12 110 SER A N 1
ATOM 893 C CA . SER A 1 110 ? -9.957 -10.530 -3.461 1.00 97.12 110 SER A CA 1
ATOM 894 C C . SER A 1 110 ? -9.459 -9.206 -4.046 1.00 97.12 110 SER A C 1
ATOM 896 O O . SER A 1 110 ? -9.836 -8.818 -5.159 1.00 97.12 110 SER A O 1
ATOM 898 N N . PHE A 1 111 ? -8.614 -8.499 -3.297 1.00 97.44 111 PHE A N 1
ATOM 899 C CA . PHE A 1 111 ? -7.972 -7.278 -3.782 1.00 97.44 111 PHE A CA 1
ATOM 900 C C . PHE A 1 111 ? -6.993 -7.579 -4.919 1.00 97.44 111 PHE A C 1
ATOM 902 O O . PHE A 1 111 ? -6.949 -6.876 -5.929 1.00 97.44 111 PHE A O 1
ATOM 909 N N . SER A 1 112 ? -6.265 -8.680 -4.782 1.00 97.81 112 SER A N 1
ATOM 910 C CA . SER A 1 112 ? -5.367 -9.227 -5.779 1.00 97.81 112 SER A CA 1
ATOM 911 C C . SER A 1 112 ? -6.092 -9.480 -7.102 1.00 97.81 112 SER A C 1
ATOM 913 O O . SER A 1 112 ? -5.657 -8.963 -8.127 1.00 97.81 112 SER A O 1
ATOM 915 N N . ASN A 1 113 ? -7.245 -10.162 -7.099 1.00 97.25 113 ASN A N 1
ATOM 916 C CA . ASN A 1 113 ? -8.015 -10.433 -8.320 1.00 97.25 113 ASN A CA 1
ATOM 917 C C . ASN A 1 113 ? -8.412 -9.146 -9.047 1.00 97.25 113 ASN A C 1
ATOM 919 O O . ASN A 1 113 ? -8.358 -9.080 -10.276 1.00 97.25 113 ASN A O 1
ATOM 923 N N . PHE A 1 114 ? -8.794 -8.113 -8.291 1.00 96.88 114 PHE A N 1
ATOM 924 C CA . PHE A 1 114 ? -9.112 -6.805 -8.851 1.00 96.88 114 PHE A CA 1
ATOM 925 C C . PHE A 1 114 ? -7.911 -6.140 -9.537 1.00 96.88 114 PHE A C 1
ATOM 927 O O . PHE A 1 114 ? -8.101 -5.475 -10.550 1.00 96.88 114 PHE A O 1
ATOM 934 N N . LEU A 1 115 ? -6.690 -6.301 -9.026 1.00 97.19 115 LEU A N 1
ATOM 935 C CA . LEU A 1 115 ? -5.495 -5.737 -9.661 1.00 97.19 115 LEU A CA 1
ATOM 936 C C . LEU A 1 115 ? -5.014 -6.594 -10.837 1.00 97.19 115 LEU A C 1
ATOM 938 O O . LEU A 1 115 ? -4.734 -6.069 -11.912 1.00 97.19 115 LEU A O 1
ATOM 942 N N . TRP A 1 116 ? -4.965 -7.913 -10.666 1.00 97.56 116 TRP A N 1
ATOM 943 C CA . TRP A 1 116 ? -4.428 -8.833 -11.669 1.00 97.56 116 TRP A CA 1
ATOM 944 C C . TRP A 1 116 ? -5.268 -8.902 -12.949 1.00 97.56 116 TRP A C 1
ATOM 946 O O . TRP A 1 116 ? -4.707 -9.092 -14.025 1.00 97.56 116 TRP A O 1
ATOM 956 N N . ARG A 1 117 ? -6.581 -8.631 -12.892 1.00 96.69 117 ARG A N 1
ATOM 957 C CA . ARG A 1 117 ? -7.423 -8.520 -14.103 1.00 96.69 117 ARG A CA 1
ATOM 958 C C . ARG A 1 117 ? -7.005 -7.406 -15.070 1.00 96.69 117 ARG A C 1
ATOM 960 O O . ARG A 1 117 ? -7.429 -7.435 -16.216 1.00 96.69 117 ARG A O 1
ATOM 967 N N . TYR A 1 118 ? -6.247 -6.400 -14.624 1.00 96.56 118 TYR A N 1
ATOM 968 C CA . TYR A 1 118 ? -5.769 -5.322 -15.504 1.00 96.56 118 TYR A CA 1
ATOM 969 C C . TYR A 1 118 ? -4.618 -5.761 -16.408 1.00 96.56 118 TYR A C 1
ATOM 971 O O . TYR A 1 118 ? -4.288 -5.060 -17.360 1.00 96.56 118 TYR A O 1
ATOM 979 N N . VAL A 1 119 ? -4.002 -6.896 -16.088 1.00 96.69 119 VAL A N 1
ATOM 980 C CA . VAL A 1 119 ? -2.870 -7.476 -16.811 1.00 96.69 119 VAL A CA 1
ATOM 981 C C . VAL A 1 119 ? -3.177 -8.913 -17.235 1.00 96.69 119 VAL A C 1
ATOM 983 O O . VAL A 1 119 ? -2.274 -9.725 -17.370 1.00 96.69 119 VAL A O 1
ATOM 986 N N . ASP A 1 120 ? -4.463 -9.250 -17.380 1.00 96.69 120 ASP A N 1
ATOM 987 C CA . ASP A 1 120 ? -4.934 -10.591 -17.751 1.00 96.69 120 ASP A CA 1
ATOM 988 C C . ASP A 1 120 ? -4.321 -11.721 -16.901 1.00 96.69 120 ASP A C 1
ATOM 990 O O . ASP A 1 120 ? -4.109 -12.835 -17.369 1.00 96.69 120 ASP A O 1
ATOM 994 N N . PHE A 1 121 ? -4.074 -11.435 -15.617 1.00 96.06 121 PHE A N 1
ATOM 995 C CA . PHE A 1 121 ? -3.454 -12.342 -14.646 1.00 96.06 121 PHE A CA 1
ATOM 996 C C . PHE A 1 121 ? -2.012 -12.771 -14.982 1.00 96.06 121 PHE A C 1
ATOM 998 O O . PHE A 1 121 ? -1.498 -13.710 -14.375 1.00 96.06 121 PHE A O 1
ATOM 1005 N N . GLU A 1 122 ? -1.326 -12.043 -15.868 1.00 96.38 122 GLU A N 1
ATOM 1006 C CA . GLU A 1 122 ? 0.071 -12.281 -16.237 1.00 96.38 122 GLU A CA 1
ATOM 1007 C C . GLU A 1 122 ? 0.935 -11.016 -16.054 1.00 96.38 122 GLU A C 1
ATOM 1009 O O . GLU A 1 122 ? 0.517 -9.909 -16.396 1.00 96.38 122 GLU A O 1
ATOM 1014 N N . PRO A 1 123 ? 2.160 -11.120 -15.501 1.00 95.62 123 PRO A N 1
ATOM 1015 C CA . PRO A 1 123 ? 3.033 -9.959 -15.367 1.00 95.62 123 PRO A CA 1
ATOM 1016 C C . PRO A 1 123 ? 3.415 -9.373 -16.731 1.00 95.62 123 PRO A C 1
ATOM 1018 O O . PRO A 1 123 ? 3.884 -10.086 -17.618 1.00 95.62 123 PRO A O 1
ATOM 1021 N N . ILE A 1 124 ? 3.334 -8.049 -16.865 1.00 94.88 124 ILE A N 1
ATOM 1022 C CA . ILE A 1 124 ? 3.889 -7.347 -18.027 1.00 94.88 124 ILE A CA 1
ATOM 1023 C C . ILE A 1 124 ? 5.411 -7.255 -17.864 1.00 94.88 124 ILE A C 1
ATOM 1025 O O . ILE A 1 124 ? 5.916 -6.460 -17.066 1.00 94.88 124 ILE A O 1
ATOM 1029 N N . ILE A 1 125 ? 6.147 -8.053 -18.639 1.00 94.06 125 ILE A N 1
ATOM 1030 C CA . ILE A 1 125 ? 7.612 -7.995 -18.704 1.00 94.06 125 ILE A CA 1
ATOM 1031 C C . ILE A 1 125 ? 8.025 -6.957 -19.749 1.00 94.06 125 ILE A C 1
ATOM 1033 O O . ILE A 1 125 ? 7.786 -7.127 -20.943 1.00 94.06 125 ILE A O 1
ATOM 1037 N N . ASN A 1 126 ? 8.637 -5.866 -19.291 1.00 91.69 126 ASN A N 1
ATOM 1038 C CA . ASN A 1 126 ? 9.113 -4.792 -20.161 1.00 91.69 126 ASN A CA 1
ATOM 1039 C C . ASN A 1 126 ? 10.549 -5.051 -20.648 1.00 91.69 126 ASN A C 1
ATOM 1041 O O . ASN A 1 126 ? 11.334 -5.684 -19.943 1.00 91.69 126 ASN A O 1
ATOM 1045 N N . ASP A 1 127 ? 10.914 -4.475 -21.795 1.00 90.88 127 ASP A N 1
ATOM 1046 C CA . ASP A 1 127 ? 12.273 -4.529 -22.358 1.00 90.88 127 ASP A CA 1
ATOM 1047 C C . ASP A 1 127 ? 12.924 -3.135 -22.380 1.00 90.88 127 ASP A C 1
ATOM 1049 O O . ASP A 1 127 ? 13.131 -2.512 -23.421 1.00 90.88 127 ASP A O 1
ATOM 1053 N N . TRP A 1 128 ? 13.180 -2.589 -21.187 1.00 90.44 128 TRP A N 1
ATOM 1054 C CA . TRP A 1 128 ? 13.836 -1.290 -21.037 1.00 90.44 128 TRP A CA 1
ATOM 1055 C C . TRP A 1 128 ? 15.361 -1.441 -21.050 1.00 90.44 128 TRP A C 1
ATOM 1057 O O . TRP A 1 128 ? 15.950 -2.208 -20.286 1.00 90.44 128 TRP A O 1
ATOM 1067 N N . HIS A 1 129 ? 16.021 -0.647 -21.886 1.00 87.62 129 HIS A N 1
ATOM 1068 C CA . HIS A 1 129 ? 17.475 -0.611 -22.032 1.00 87.62 129 HIS A CA 1
ATOM 1069 C C . HIS A 1 129 ? 18.126 0.592 -21.340 1.00 87.62 129 HIS A C 1
ATOM 1071 O O . HIS A 1 129 ? 19.352 0.676 -21.313 1.00 87.62 129 HIS A O 1
ATOM 1077 N N . SER A 1 130 ? 17.344 1.535 -20.802 1.00 87.00 130 SER A N 1
ATOM 1078 C CA . SER A 1 130 ? 17.841 2.632 -19.962 1.00 87.00 130 SER A CA 1
ATOM 1079 C C . SER A 1 130 ? 16.784 3.147 -18.991 1.00 87.00 130 SER A C 1
ATOM 1081 O O . SER A 1 130 ? 15.592 3.077 -19.276 1.00 87.00 130 SER A O 1
ATOM 1083 N N . GLU A 1 131 ? 17.218 3.717 -17.863 1.00 83.94 131 GLU A N 1
ATOM 1084 C CA . GLU A 1 131 ? 16.304 4.258 -16.844 1.00 83.94 131 GLU A CA 1
ATOM 1085 C C . GLU A 1 131 ? 15.391 5.360 -17.386 1.00 83.94 131 GLU A C 1
ATOM 1087 O O . GLU A 1 131 ? 14.234 5.445 -16.991 1.00 83.94 131 GLU A O 1
ATOM 1092 N N . GLY A 1 132 ? 15.868 6.155 -18.351 1.00 87.12 132 GLY A N 1
ATOM 1093 C CA . GLY A 1 132 ? 15.065 7.193 -19.001 1.00 87.12 132 GLY A CA 1
ATOM 1094 C C . GLY A 1 132 ? 13.881 6.661 -19.819 1.00 87.12 132 GLY A C 1
ATOM 1095 O O . GLY A 1 132 ? 13.026 7.448 -20.213 1.00 87.12 132 GLY A O 1
ATOM 1096 N N . GLN A 1 133 ? 13.818 5.351 -20.0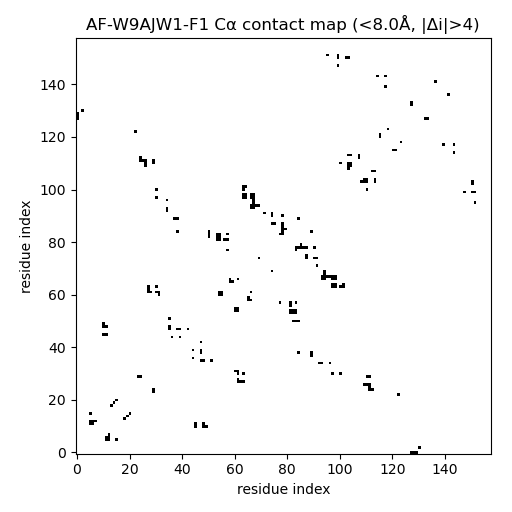77 1.00 91.06 133 GLN A N 1
ATOM 1097 C CA . GLN A 1 133 ? 12.676 4.713 -20.734 1.00 91.06 133 GLN A CA 1
ATOM 1098 C C . GLN A 1 133 ? 11.605 4.248 -19.743 1.00 91.06 133 GLN A C 1
ATOM 1100 O O . GLN A 1 133 ? 10.483 3.991 -20.165 1.00 91.06 133 GLN A O 1
ATOM 1105 N N . ILE A 1 134 ? 11.931 4.137 -18.450 1.00 91.31 134 ILE A N 1
ATOM 1106 C CA . ILE A 1 134 ? 11.003 3.645 -17.431 1.00 91.31 134 ILE A CA 1
ATOM 1107 C C . ILE A 1 134 ? 10.005 4.767 -17.118 1.00 91.31 134 ILE A C 1
ATOM 1109 O O . ILE A 1 134 ? 10.394 5.799 -16.562 1.00 91.31 134 ILE A O 1
ATOM 1113 N N . PRO A 1 135 ? 8.718 4.610 -17.468 1.00 93.06 135 PRO A N 1
ATOM 1114 C CA . PRO A 1 135 ? 7.745 5.659 -17.238 1.00 93.06 135 PRO A CA 1
ATOM 1115 C C . PRO A 1 135 ? 7.396 5.749 -15.749 1.00 93.06 135 PRO A C 1
ATOM 1117 O O . PRO A 1 135 ? 7.245 4.740 -15.065 1.00 93.06 135 PRO A O 1
ATOM 1120 N N . THR A 1 136 ? 7.182 6.965 -15.253 1.00 92.00 136 THR A N 1
ATOM 1121 C CA . THR A 1 136 ? 6.647 7.194 -13.898 1.00 92.00 136 THR A CA 1
ATOM 1122 C C . THR A 1 136 ? 5.129 7.003 -13.821 1.00 92.00 136 THR A C 1
ATOM 1124 O O . THR A 1 136 ? 4.570 6.931 -12.731 1.00 92.00 136 THR A O 1
ATOM 1127 N N . GLN A 1 137 ? 4.458 6.932 -14.974 1.00 94.00 137 GLN A N 1
ATOM 1128 C CA . GLN A 1 137 ? 3.022 6.707 -15.113 1.00 94.00 137 GLN A CA 1
ATOM 1129 C C . GLN A 1 137 ? 2.705 6.112 -16.489 1.00 94.00 137 GLN A C 1
ATOM 1131 O O . GLN A 1 137 ? 3.329 6.471 -17.487 1.00 94.00 137 GLN A O 1
ATOM 1136 N N . THR A 1 138 ? 1.696 5.251 -16.557 1.00 95.75 138 THR A N 1
ATOM 1137 C CA . THR A 1 138 ? 1.148 4.710 -17.806 1.00 95.75 138 THR A CA 1
ATOM 1138 C C . THR A 1 138 ? -0.361 4.931 -17.856 1.00 95.75 138 THR A C 1
ATOM 1140 O O . THR A 1 138 ? -1.000 5.245 -16.848 1.00 95.75 138 THR A O 1
ATOM 1143 N N . ASP A 1 139 ? -0.970 4.741 -19.024 1.00 96.25 139 ASP A N 1
ATOM 1144 C CA . ASP A 1 139 ? -2.432 4.776 -19.136 1.00 96.25 139 ASP A CA 1
ATOM 1145 C C . ASP A 1 139 ? -3.093 3.712 -18.250 1.00 96.25 139 ASP A C 1
ATOM 1147 O O . ASP A 1 139 ? -4.122 3.977 -17.624 1.00 96.25 139 ASP A O 1
ATOM 1151 N N . LEU A 1 140 ? -2.446 2.551 -18.106 1.00 95.19 140 LEU A N 1
ATOM 1152 C CA . LEU A 1 140 ? -2.894 1.487 -17.215 1.00 95.19 140 LEU A CA 1
ATOM 1153 C C . LEU A 1 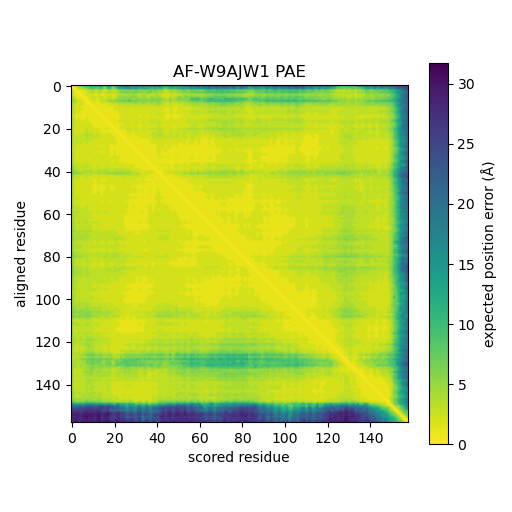140 ? -2.857 1.923 -15.744 1.00 95.19 140 LEU A C 1
ATOM 1155 O O . LEU A 1 140 ? -3.857 1.783 -15.042 1.00 95.19 140 LEU A O 1
ATOM 1159 N N . SER A 1 141 ? -1.750 2.516 -15.276 1.00 94.50 141 SER A N 1
ATOM 1160 C CA . SER A 1 141 ? -1.651 2.986 -13.885 1.00 94.50 141 SER A CA 1
ATOM 1161 C C . SER A 1 141 ? -2.651 4.109 -13.587 1.00 94.50 141 SER A C 1
ATOM 1163 O O . SER A 1 141 ? -3.220 4.171 -12.493 1.00 94.50 141 SER A O 1
ATOM 1165 N N . ASN A 1 142 ? -2.915 4.975 -14.570 1.00 94.88 142 ASN A N 1
ATOM 1166 C CA . ASN A 1 142 ? -3.941 6.011 -14.485 1.00 94.88 142 ASN A CA 1
ATOM 1167 C C . ASN A 1 142 ? -5.350 5.414 -14.383 1.00 94.88 142 ASN A C 1
ATOM 1169 O O . ASN A 1 142 ? -6.169 5.911 -13.605 1.00 94.88 142 ASN A O 1
ATOM 1173 N N . GLN A 1 143 ? -5.637 4.358 -15.146 1.00 95.25 143 GLN A N 1
ATOM 1174 C CA . GLN A 1 143 ? -6.922 3.666 -15.101 1.00 95.25 143 GLN A CA 1
ATOM 1175 C C . GLN A 1 143 ? -7.138 2.980 -13.747 1.00 95.25 143 GLN A C 1
ATOM 1177 O O . GLN A 1 143 ? -8.145 3.251 -13.092 1.00 95.25 143 GLN A O 1
ATOM 1182 N N . ILE A 1 144 ? -6.160 2.197 -13.278 1.00 94.44 144 ILE A N 1
ATOM 1183 C CA . ILE A 1 144 ? -6.208 1.534 -11.964 1.00 94.44 144 ILE A CA 1
ATOM 1184 C C . ILE A 1 144 ? -6.440 2.571 -10.856 1.00 94.44 144 ILE A C 1
ATOM 1186 O O . ILE A 1 144 ? -7.324 2.407 -10.019 1.00 94.44 144 ILE A O 1
ATOM 1190 N N . SER A 1 145 ? -5.713 3.693 -10.889 1.00 92.56 145 SER A N 1
ATOM 1191 C CA . SER A 1 145 ? -5.865 4.777 -9.908 1.00 92.56 145 SER A CA 1
ATOM 1192 C C . SER A 1 145 ? -7.267 5.393 -9.904 1.00 92.56 145 SER A C 1
ATOM 1194 O O . SER A 1 145 ? -7.787 5.743 -8.842 1.00 92.56 145 SER A O 1
ATOM 1196 N N . LYS A 1 146 ? -7.892 5.562 -11.078 1.00 91.06 146 LYS A N 1
ATOM 1197 C CA . LYS A 1 146 ? -9.271 6.063 -11.181 1.00 91.06 146 LYS A CA 1
ATOM 1198 C C . LYS A 1 146 ? -10.258 5.070 -10.583 1.00 91.06 146 LYS A C 1
ATOM 1200 O O . LYS A 1 146 ? -11.158 5.490 -9.863 1.00 91.06 146 LYS A O 1
ATOM 1205 N N . ASP A 1 147 ? -10.090 3.785 -10.856 1.00 91.19 147 ASP A N 1
ATOM 1206 C CA . ASP A 1 147 ? -11.044 2.770 -10.419 1.00 91.19 147 ASP A CA 1
ATOM 1207 C C . ASP A 1 147 ? -10.902 2.447 -8.922 1.00 91.19 147 ASP A C 1
ATOM 1209 O O . ASP A 1 147 ? -11.916 2.307 -8.239 1.00 91.19 147 ASP A O 1
ATOM 1213 N N . LEU A 1 148 ? -9.686 2.510 -8.364 1.00 89.44 148 LEU A N 1
ATOM 1214 C CA . LEU A 1 148 ? -9.462 2.498 -6.910 1.00 89.44 148 LEU A CA 1
ATOM 1215 C C . LEU A 1 148 ? -10.195 3.655 -6.207 1.00 89.44 148 LEU A C 1
ATOM 1217 O O . LEU A 1 148 ? -10.852 3.448 -5.189 1.00 89.44 148 LEU A O 1
ATOM 1221 N N . LYS A 1 149 ? -10.151 4.870 -6.777 1.00 82.06 149 LYS A N 1
ATOM 1222 C CA . LYS A 1 149 ? -10.883 6.041 -6.248 1.00 82.06 149 LYS A CA 1
ATOM 1223 C C . LYS A 1 149 ? -12.399 5.938 -6.432 1.00 82.06 149 LYS A C 1
ATOM 1225 O O . LYS A 1 149 ? -13.155 6.477 -5.627 1.00 82.06 149 LYS A O 1
ATOM 1230 N N . LYS A 1 150 ? -12.879 5.268 -7.481 1.00 71.88 150 LYS A N 1
ATOM 1231 C CA . LYS A 1 150 ? -14.318 5.027 -7.683 1.00 71.88 150 LYS A CA 1
ATOM 1232 C C . LYS A 1 150 ? -14.885 4.021 -6.688 1.00 71.88 150 LYS A C 1
ATOM 1234 O O . LYS A 1 150 ? -16.013 4.207 -6.249 1.00 71.88 150 LYS A O 1
ATOM 1239 N N . GLY A 1 151 ? -14.102 3.026 -6.263 1.00 58.56 151 GLY A N 1
ATOM 1240 C CA . GLY A 1 151 ? -14.464 2.169 -5.125 1.00 58.56 151 GLY A CA 1
ATOM 1241 C C . GLY A 1 151 ? -14.738 2.965 -3.835 1.00 58.56 151 GLY A C 1
ATOM 1242 O O . GLY A 1 151 ? -15.518 2.534 -2.981 1.00 58.56 151 GLY A O 1
ATOM 1243 N N . ASP A 1 152 ? -14.163 4.167 -3.721 1.00 48.97 152 ASP A N 1
ATOM 1244 C CA . ASP A 1 152 ? -14.434 5.123 -2.643 1.00 48.97 152 ASP A CA 1
ATOM 1245 C C . ASP A 1 152 ? -15.753 5.904 -2.854 1.00 48.97 152 ASP A C 1
ATOM 1247 O O . ASP A 1 152 ? -16.519 6.105 -1.913 1.00 48.97 152 ASP A O 1
ATOM 1251 N N . SER A 1 153 ? -16.080 6.275 -4.101 1.00 39.47 153 SER A N 1
ATOM 1252 C CA . SER A 1 153 ? -17.154 7.228 -4.451 1.00 39.47 153 SER A CA 1
ATOM 1253 C C . SER A 1 153 ? -18.459 6.628 -5.014 1.00 39.47 153 SER A C 1
ATOM 1255 O O . SER A 1 153 ? -19.482 7.309 -5.012 1.00 39.47 153 SER A O 1
ATOM 1257 N N . ASN A 1 154 ? -18.493 5.359 -5.431 1.00 32.59 154 ASN A N 1
ATOM 1258 C CA . ASN A 1 154 ? -19.657 4.732 -6.086 1.00 32.59 154 ASN A CA 1
ATOM 1259 C C . ASN A 1 154 ? -20.753 4.195 -5.132 1.00 32.59 154 ASN A C 1
ATOM 1261 O O . ASN A 1 154 ? -21.382 3.185 -5.423 1.00 32.59 154 ASN A O 1
ATOM 1265 N N . LEU A 1 155 ? -21.034 4.860 -4.006 1.00 38.50 155 LEU A N 1
ATOM 1266 C CA . LEU A 1 155 ? -22.215 4.541 -3.171 1.00 38.50 155 LEU A CA 1
ATOM 1267 C C . LEU A 1 155 ? -23.190 5.717 -2.993 1.00 38.50 155 LEU A C 1
ATOM 1269 O O . LEU A 1 155 ? -24.007 5.713 -2.076 1.00 38.50 155 LEU A O 1
ATOM 1273 N N . SER A 1 156 ? -23.155 6.710 -3.884 1.00 29.31 156 SER A N 1
ATOM 1274 C CA . SER A 1 156 ? -24.152 7.794 -3.921 1.00 29.31 156 SER A CA 1
ATOM 1275 C C . SER A 1 156 ? -24.881 7.956 -5.259 1.00 29.31 156 SER A C 1
ATOM 1277 O O . SER A 1 156 ? -25.579 8.951 -5.447 1.00 29.31 156 SER A O 1
ATOM 1279 N N . ALA A 1 157 ? -24.813 6.980 -6.168 1.00 28.67 157 ALA A N 1
ATOM 1280 C CA . ALA A 1 157 ? -25.678 6.972 -7.344 1.00 28.67 157 ALA A CA 1
ATOM 1281 C C . ALA A 1 157 ? -26.005 5.549 -7.825 1.00 28.67 157 ALA A C 1
ATOM 1283 O O . ALA A 1 157 ? -25.163 4.903 -8.442 1.00 28.67 157 ALA A O 1
ATOM 1284 N N . GLN A 1 158 ? -27.280 5.203 -7.598 1.00 29.47 158 GLN A N 1
ATOM 1285 C CA . GLN A 1 158 ? -28.112 4.148 -8.201 1.00 29.47 158 GLN A CA 1
ATOM 1286 C C . GLN A 1 158 ? -27.973 2.726 -7.656 1.00 29.47 158 GLN A C 1
ATOM 1288 O O . GLN A 1 158 ? -26.928 2.080 -7.859 1.00 29.47 158 GLN A O 1
#

pLDDT: mean 92.33, std 13.45, range [28.67, 98.69]

Sequence (158 aa):
MECSWPGNNQLMRMYHNEEWCVPTTDDQYIFEMLTLEGAQAGLSWSIVLSKREAYQKAFHNFDIRFCSDLTDNDLMNIKENYNVIKHLAKLQSVRSNAQAVIKITKEFGSFSNFLWRYVDFEPIINDWHSEGQIPTQTDLSNQISKDLKKGDSNLSAQ

InterPro domains:
  IPR005019 Methyladenine glycosylase [PF03352] (5-150)
  IPR011257 DNA glycosylase [SSF48150] (2-152)
  IPR052891 DNA-3-methyladenine glycosylase [PTHR30037] (2-154)

Nearest PDB structures (foldseek):
  2ofk-assembly1_A  TM=9.548E-01  e=4.302E-09  Salmonella enterica subsp. enterica serovar Typhi
  4ai5-assembly3_C  TM=9.712E-01  e=1.437E-08  Staphylococcus aureus subsp. aureus MSSA476
  4aia-assembly4_D  TM=9.739E-01  e=1.756E-08  Staphylococcus aureus
  4ai4-assembly1_A  TM=9.683E-01  e=3.375E-08  Staphylococcus aureus subsp. aureus MSSA476
  1p7m-assembly1_A  TM=9.117E-01  e=2.166E-07  Escherichia coli